Protein AF-A0A2Z6MJZ7-F1 (afdb_monomer)

Secondary structure (DSSP, 8-state):
--------SHHHHHHHHHHHHHHHHTTTS-----------STT-PSSPTTS-TT-------TTEEE--S---TTTSHHHHHHHHHHTT-TT-EEEEE-TT-SSSP-EEEEEP-

Solvent-accessible surface area (backbone atoms only — not comparable to full-atom values): 6742 Å² total; per-residue (Å²): 138,85,84,88,77,80,83,66,70,72,63,57,56,57,54,51,54,50,52,51,53,53,65,54,50,59,69,75,73,54,84,68,74,69,84,62,68,61,60,24,64,90,91,49,55,88,77,45,88,68,42,51,95,66,50,51,94,63,95,68,52,68,69,31,76,32,80,31,40,75,56,42,64,83,74,24,21,70,31,25,19,25,54,26,18,46,69,70,32,86,84,11,29,31,29,43,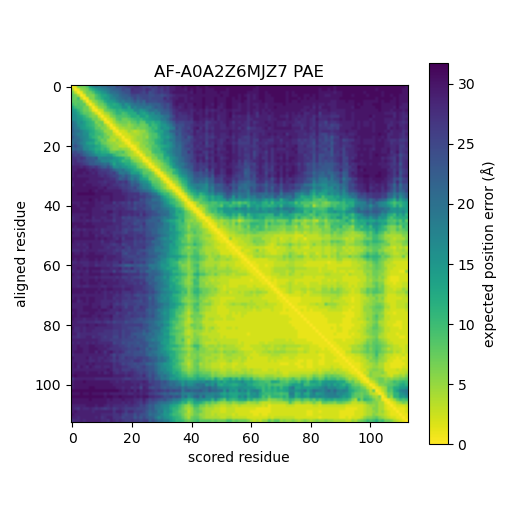78,41,92,85,49,81,71,81,74,38,27,21,32,31,18,51,120

Foldseek 3Di:
DDDDDDPPPVVVVVVVVVVCVVVVVVVVPDPPPPPPPLPQPPPADPQGPLDDPQFALDDDDAQDFAPGDDDDFPSCQSNQQSSLSSNVLPRGWTWDAQPPDPDDPRIGTHRYD

Mean predicted aligned error: 15.71 Å

Sequence (113 aa):
MARTIGLLPLFATTMAVMIILFLGLDKVVSEEVKPDVAQCPAVVSWPPSQCPPNTKYGKVYQCTDNFVGPCVPGEHDACCDCLCKHYGHEKGGFCKTLEFKQPAPHNFCHCYC

Structure (mmCIF, N/CA/C/O backbone):
data_AF-A0A2Z6MJZ7-F1
#
_entry.id   AF-A0A2Z6MJZ7-F1
#
loop_
_atom_site.group_PDB
_atom_site.id
_atom_site.type_symbol
_atom_site.label_atom_id
_atom_site.label_alt_id
_atom_site.label_comp_id
_atom_site.label_asym_id
_atom_site.label_entity_id
_atom_site.label_seq_id
_atom_site.pdbx_PDB_ins_code
_atom_site.Cartn_x
_atom_site.Cartn_y
_atom_site.Cartn_z
_atom_site.occupancy
_atom_site.B_iso_or_equiv
_atom_site.auth_seq_id
_atom_site.auth_comp_id
_atom_site.auth_asym_id
_atom_site.auth_atom_id
_atom_site.pdbx_PDB_model_num
ATOM 1 N N . MET A 1 1 ? 3.343 -2.127 82.649 1.00 39.91 1 MET A N 1
ATOM 2 C CA . MET A 1 1 ? 2.907 -2.805 81.408 1.00 39.91 1 MET A CA 1
ATOM 3 C C . MET A 1 1 ? 2.368 -1.741 80.454 1.00 39.91 1 MET A C 1
ATOM 5 O O . MET A 1 1 ? 1.231 -1.320 80.615 1.00 39.91 1 MET A O 1
ATOM 9 N N . ALA A 1 2 ? 3.201 -1.212 79.551 1.00 44.94 2 ALA A N 1
ATOM 10 C CA . ALA A 1 2 ? 2.786 -0.193 78.583 1.00 44.94 2 ALA A CA 1
ATOM 11 C C . ALA A 1 2 ? 2.259 -0.888 77.320 1.00 44.94 2 ALA A C 1
ATOM 13 O O . ALA A 1 2 ? 2.944 -1.724 76.736 1.00 44.94 2 ALA A O 1
ATOM 14 N N . ARG A 1 3 ? 1.006 -0.593 76.966 1.00 49.41 3 ARG A N 1
ATOM 15 C CA . ARG A 1 3 ? 0.287 -1.172 75.830 1.00 49.41 3 ARG A CA 1
ATOM 16 C C . ARG A 1 3 ? 0.827 -0.594 74.523 1.00 49.41 3 ARG A C 1
ATOM 18 O O . ARG A 1 3 ? 0.674 0.594 74.258 1.00 49.41 3 ARG A O 1
ATOM 25 N N . THR A 1 4 ? 1.411 -1.454 73.702 1.00 49.88 4 THR A N 1
ATOM 26 C CA . THR A 1 4 ? 1.737 -1.207 72.297 1.00 49.88 4 THR A CA 1
ATOM 27 C C . THR A 1 4 ? 0.426 -1.135 71.510 1.00 49.88 4 THR A C 1
ATOM 29 O O . THR A 1 4 ? -0.193 -2.162 71.244 1.00 49.88 4 THR A O 1
ATOM 32 N N . ILE A 1 5 ? -0.051 0.068 71.187 1.00 55.41 5 ILE A N 1
ATOM 33 C CA . ILE A 1 5 ? -1.269 0.259 70.388 1.00 55.41 5 ILE A CA 1
ATOM 34 C C . ILE A 1 5 ? -0.871 0.763 68.999 1.00 55.41 5 ILE A C 1
ATOM 36 O O . ILE A 1 5 ? -0.510 1.919 68.819 1.00 55.41 5 ILE A O 1
ATOM 40 N N . GLY A 1 6 ? -0.961 -0.147 68.027 1.00 52.81 6 GLY A N 1
ATOM 41 C CA . GLY A 1 6 ? -1.612 0.123 66.745 1.00 52.81 6 GLY A CA 1
ATOM 42 C C . GLY A 1 6 ? -0.957 1.119 65.787 1.00 52.81 6 GLY A C 1
ATOM 43 O O . GLY A 1 6 ? -1.603 2.079 65.390 1.00 52.81 6 GLY A O 1
ATOM 44 N N . LEU A 1 7 ? 0.254 0.833 65.302 1.00 50.38 7 LEU A N 1
ATOM 45 C CA . LEU A 1 7 ? 0.829 1.485 64.107 1.00 50.38 7 LEU A CA 1
ATOM 46 C C . LEU A 1 7 ? 0.476 0.766 62.784 1.00 50.38 7 LEU A C 1
ATOM 48 O O . LEU A 1 7 ? 1.128 0.962 61.765 1.00 50.38 7 LEU A O 1
ATOM 52 N N . LEU A 1 8 ? -0.560 -0.077 62.778 1.00 48.88 8 LEU A N 1
ATOM 53 C CA . LEU A 1 8 ? -0.957 -0.874 61.611 1.00 48.88 8 LEU A CA 1
ATOM 54 C C . LEU A 1 8 ? -1.865 -0.187 60.562 1.00 48.88 8 LEU A C 1
ATOM 56 O O . LEU A 1 8 ? -1.846 -0.662 59.428 1.00 48.88 8 LEU A O 1
ATOM 60 N N . PRO A 1 9 ? -2.630 0.901 60.817 1.00 51.97 9 PRO A N 1
ATOM 61 C CA . PRO A 1 9 ? -3.569 1.388 59.799 1.00 51.97 9 PRO A CA 1
ATOM 62 C C . PRO A 1 9 ? -2.921 2.306 58.748 1.00 51.97 9 PRO A C 1
ATOM 64 O O . PRO A 1 9 ? -3.475 2.475 57.666 1.00 51.97 9 PRO A O 1
ATOM 67 N N . LEU A 1 10 ? -1.745 2.880 59.030 1.00 50.66 10 LEU A N 1
ATOM 68 C CA . LEU A 1 10 ? -1.071 3.836 58.137 1.00 50.66 10 LEU A CA 1
ATOM 69 C C . LEU A 1 10 ? -0.393 3.182 56.922 1.00 50.66 10 LEU A C 1
ATOM 71 O O . LEU A 1 10 ? -0.195 3.846 55.910 1.00 50.66 10 LEU A O 1
ATOM 75 N N . PHE A 1 11 ? -0.068 1.888 56.992 1.00 51.84 11 PHE A N 1
ATOM 76 C CA . PHE A 1 11 ? 0.542 1.162 55.870 1.00 51.84 11 PHE A CA 1
ATOM 77 C C . PHE A 1 11 ? -0.484 0.635 54.856 1.00 51.84 11 PHE A C 1
ATOM 79 O O . PHE A 1 11 ? -0.148 0.421 53.695 1.00 51.84 11 PHE A O 1
ATOM 86 N N . ALA A 1 12 ? -1.743 0.444 55.262 1.00 53.12 12 ALA A N 1
ATOM 87 C CA . ALA A 1 12 ? -2.777 -0.075 54.367 1.00 53.12 12 ALA A CA 1
ATOM 88 C C . ALA A 1 12 ? -3.282 0.989 53.376 1.00 53.12 12 ALA A C 1
ATOM 90 O O . ALA A 1 12 ? -3.595 0.679 52.226 1.00 53.12 12 ALA A O 1
ATOM 91 N N . THR A 1 13 ? -3.335 2.257 53.794 1.00 53.78 13 THR A N 1
ATOM 92 C CA . THR A 1 13 ? -3.850 3.351 52.956 1.00 53.78 13 THR A CA 1
ATOM 93 C C . THR A 1 13 ? -2.869 3.761 51.860 1.00 53.78 13 THR A C 1
ATOM 95 O O . THR A 1 13 ? -3.293 4.048 50.742 1.00 53.78 13 THR A O 1
ATOM 98 N N . THR A 1 14 ? -1.562 3.726 52.127 1.00 55.59 14 THR A N 1
ATOM 99 C CA . THR A 1 14 ? -0.529 4.051 51.130 1.00 55.59 14 THR A CA 1
ATOM 100 C C . THR A 1 14 ? -0.459 3.015 50.010 1.00 55.59 14 THR A C 1
ATOM 102 O O . THR A 1 14 ? -0.330 3.392 48.845 1.00 55.59 14 THR A O 1
ATOM 105 N N . MET A 1 15 ? -0.630 1.725 50.322 1.00 54.09 15 MET A N 1
ATOM 106 C CA . MET A 1 15 ? -0.708 0.680 49.295 1.00 54.09 15 MET A CA 1
ATOM 107 C C . MET A 1 15 ? -1.959 0.822 48.420 1.00 54.09 15 MET A C 1
ATOM 109 O O . MET A 1 15 ? -1.858 0.700 47.202 1.00 54.09 15 MET A O 1
ATOM 113 N N . ALA A 1 16 ? -3.118 1.144 49.002 1.00 57.78 16 ALA A N 1
ATOM 114 C CA . ALA A 1 16 ? -4.357 1.312 48.239 1.00 57.78 16 ALA A CA 1
ATOM 115 C C . ALA A 1 16 ? -4.292 2.490 47.249 1.00 57.78 16 ALA A C 1
ATOM 117 O O . ALA A 1 16 ? -4.724 2.355 46.106 1.00 57.78 16 ALA A O 1
ATOM 118 N N . VAL A 1 17 ? -3.706 3.624 47.649 1.00 59.06 17 VAL A N 1
ATOM 119 C CA . VAL A 1 17 ? -3.553 4.796 46.767 1.00 59.06 17 VAL A CA 1
ATOM 120 C C . VAL A 1 17 ? -2.587 4.506 45.616 1.00 59.06 17 VAL A C 1
ATOM 122 O O . VAL A 1 17 ? -2.874 4.879 44.480 1.00 59.06 17 VAL A O 1
ATOM 125 N N . MET A 1 18 ? -1.492 3.782 45.873 1.00 57.84 18 MET A N 1
ATOM 126 C CA . MET A 1 18 ? -0.576 3.347 44.813 1.00 57.84 18 MET A CA 1
ATOM 127 C C . MET A 1 18 ? -1.275 2.395 43.833 1.00 57.84 18 MET A C 1
ATOM 129 O O . MET A 1 18 ? -1.181 2.604 42.630 1.00 57.84 18 MET A O 1
ATOM 133 N N . ILE A 1 19 ? -2.046 1.412 44.316 1.00 58.50 19 ILE A N 1
ATOM 134 C CA . ILE A 1 19 ? -2.798 0.477 43.457 1.00 58.50 19 ILE A CA 1
ATOM 135 C C . ILE A 1 19 ? -3.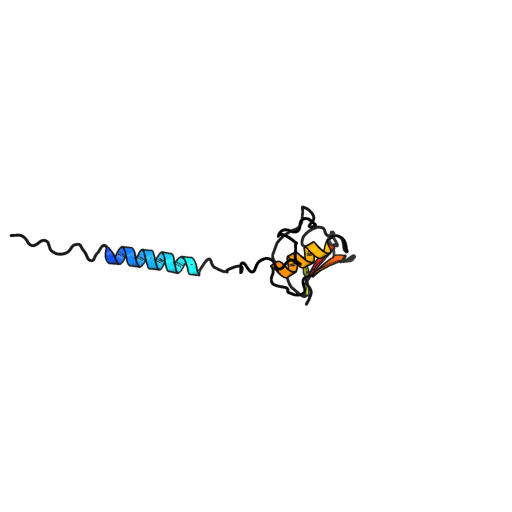821 1.216 42.576 1.00 58.50 19 ILE A C 1
ATOM 137 O O . ILE A 1 19 ? -3.938 0.903 41.394 1.00 58.50 19 ILE A O 1
ATOM 141 N N . ILE A 1 20 ? -4.528 2.220 43.107 1.00 57.34 20 ILE A N 1
ATOM 142 C CA . ILE A 1 20 ? -5.488 3.023 42.327 1.00 57.34 20 ILE A CA 1
ATOM 143 C C . ILE A 1 20 ? -4.766 3.912 41.300 1.00 57.34 20 ILE A C 1
ATOM 145 O O . ILE A 1 20 ? -5.265 4.078 40.189 1.00 57.34 20 ILE A O 1
ATOM 149 N N . LEU A 1 21 ? -3.585 4.445 41.631 1.00 54.62 21 LEU A N 1
ATOM 150 C CA . LEU A 1 21 ? -2.751 5.195 40.683 1.00 54.62 21 LEU A CA 1
ATOM 151 C C . LEU A 1 21 ? -2.217 4.305 39.551 1.00 54.62 21 LEU A C 1
ATOM 153 O O . LEU A 1 21 ? -2.220 4.749 38.407 1.00 54.62 21 LEU A O 1
ATOM 157 N N . PHE A 1 22 ? -1.831 3.056 39.834 1.00 54.22 22 PHE A N 1
ATOM 158 C CA . PHE A 1 22 ? -1.435 2.092 38.800 1.00 54.22 22 PHE A CA 1
ATOM 159 C C . PHE A 1 22 ? -2.629 1.680 37.921 1.00 54.22 22 PHE A C 1
ATOM 161 O O . PHE A 1 22 ? -2.570 1.843 36.707 1.00 54.22 22 PHE A O 1
ATOM 168 N N . LEU A 1 23 ? -3.760 1.278 38.517 1.00 54.66 23 LEU A N 1
ATOM 169 C CA . LEU A 1 23 ? -4.971 0.894 37.770 1.00 54.66 23 LEU A CA 1
ATOM 170 C C . LEU A 1 23 ? -5.594 2.055 36.970 1.00 54.66 23 LEU A C 1
ATOM 172 O O . LEU A 1 23 ? -6.292 1.825 35.981 1.00 54.66 23 LEU A O 1
ATOM 176 N N . GLY A 1 24 ? -5.386 3.299 37.408 1.00 49.16 24 GLY A N 1
ATOM 177 C CA . GLY A 1 24 ? -5.847 4.501 36.715 1.00 49.16 24 GLY A CA 1
ATOM 178 C C . GLY A 1 24 ? -4.948 4.926 35.550 1.00 49.16 24 GLY A C 1
ATOM 179 O O . GLY A 1 24 ? -5.460 5.485 34.581 1.00 49.16 24 GLY A O 1
ATOM 180 N N . LEU A 1 25 ? -3.639 4.643 35.608 1.00 48.50 25 LEU A N 1
ATOM 181 C CA . LEU A 1 25 ? -2.704 4.954 34.520 1.00 48.50 25 LEU A CA 1
ATOM 182 C C . LEU A 1 25 ? -2.861 3.999 33.328 1.00 48.50 25 LEU A C 1
ATOM 184 O O . LEU A 1 25 ? -2.799 4.451 32.184 1.00 48.50 25 LEU A O 1
ATOM 188 N N . ASP A 1 26 ? -3.146 2.718 33.583 1.00 42.72 26 ASP A N 1
ATOM 189 C CA . ASP A 1 26 ? -3.408 1.723 32.530 1.00 42.72 26 ASP A CA 1
ATOM 190 C C . ASP A 1 26 ? -4.638 2.070 31.669 1.00 42.72 26 ASP A C 1
ATOM 192 O O . ASP A 1 26 ? -4.751 1.629 30.528 1.00 42.72 26 ASP A O 1
ATOM 196 N N . LYS A 1 27 ? -5.555 2.914 32.166 1.00 42.62 27 LYS A N 1
ATOM 197 C CA . LYS A 1 27 ? -6.740 3.339 31.402 1.00 42.62 27 LYS A CA 1
ATOM 198 C C . LYS A 1 27 ? -6.529 4.527 30.465 1.00 42.62 27 LYS A C 1
ATOM 200 O O . LYS A 1 27 ? -7.414 4.789 29.656 1.00 42.62 27 LYS A O 1
ATOM 205 N N . VAL A 1 28 ? -5.410 5.250 30.552 1.00 43.78 28 VAL A N 1
ATOM 206 C CA . VAL A 1 28 ? -5.154 6.426 29.688 1.00 43.78 28 VAL A CA 1
ATOM 207 C C . VAL A 1 28 ? -4.182 6.097 28.549 1.00 43.78 28 VAL A C 1
ATOM 209 O O . VAL A 1 28 ? -4.162 6.791 27.537 1.00 43.78 28 VAL A O 1
ATOM 212 N N . VAL A 1 29 ? -3.436 4.994 28.654 1.00 44.06 29 VAL A N 1
ATOM 213 C CA . VAL A 1 29 ? -2.563 4.478 27.588 1.00 44.06 29 VAL A CA 1
ATOM 214 C C . VAL A 1 29 ? -3.081 3.118 27.136 1.00 44.06 29 VAL A C 1
ATOM 216 O O . VAL A 1 29 ? -2.453 2.081 27.305 1.00 44.06 29 VAL A O 1
ATOM 219 N N . SER A 1 30 ? -4.293 3.119 26.600 1.00 41.81 30 SER A N 1
ATOM 220 C CA . SER A 1 30 ? -4.835 1.997 25.838 1.00 41.81 30 SER A CA 1
ATOM 221 C C . SER A 1 30 ? -5.942 2.514 24.925 1.00 41.81 30 SER A C 1
ATOM 223 O O . SER A 1 30 ? -7.096 2.105 24.990 1.00 41.81 30 SER A O 1
ATOM 225 N N . GLU A 1 31 ? -5.568 3.393 23.991 1.00 39.75 31 GLU A N 1
ATOM 226 C CA . GLU A 1 31 ? -5.982 3.113 22.616 1.00 39.75 31 GLU A CA 1
ATOM 227 C C . GLU A 1 31 ? -5.272 1.803 22.256 1.00 39.75 31 GLU A C 1
ATOM 229 O O . GLU A 1 31 ? -4.152 1.796 21.744 1.00 39.75 31 GLU A O 1
ATOM 234 N N . GLU A 1 32 ? -5.877 0.679 22.654 1.00 42.97 32 GLU A N 1
ATOM 235 C CA . GLU A 1 32 ? -5.529 -0.632 22.138 1.00 42.97 32 GLU A CA 1
ATOM 236 C C . GLU A 1 32 ? -5.706 -0.535 20.624 1.00 42.97 32 GLU A C 1
ATOM 238 O O . GLU A 1 32 ? -6.801 -0.683 20.076 1.00 42.97 32 GLU A O 1
ATOM 243 N N . VAL A 1 33 ? -4.603 -0.254 19.929 1.00 46.00 33 VAL A N 1
ATOM 244 C CA . VAL A 1 33 ? -4.375 -0.782 18.593 1.00 46.00 33 VAL A CA 1
ATOM 245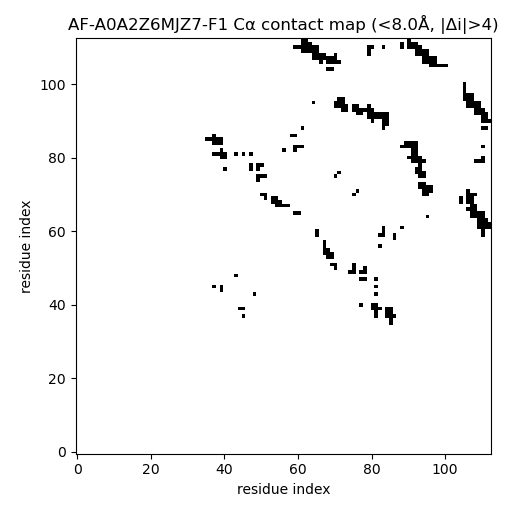 C C . VAL A 1 33 ? -4.608 -2.271 18.757 1.00 46.00 33 VAL A C 1
ATOM 247 O O . VAL A 1 33 ? -3.744 -2.975 19.279 1.00 46.00 33 VAL A O 1
ATOM 250 N N . LYS A 1 34 ? -5.827 -2.719 18.434 1.00 39.50 34 LYS A N 1
ATOM 251 C CA . LYS A 1 34 ? -6.184 -4.130 18.432 1.00 39.50 34 LYS A CA 1
ATOM 252 C C . LYS A 1 34 ? -5.014 -4.874 17.792 1.00 39.50 34 LYS A C 1
ATOM 254 O O . LYS A 1 34 ? -4.713 -4.598 16.629 1.00 39.50 34 LYS A O 1
ATOM 259 N N . PRO A 1 35 ? -4.374 -5.822 18.489 1.00 42.41 35 PRO A N 1
ATOM 260 C CA . PRO A 1 35 ? -3.491 -6.775 17.852 1.00 42.41 35 PRO A CA 1
ATOM 261 C C . PRO A 1 35 ? -4.376 -7.795 17.121 1.00 42.41 35 PRO A C 1
ATOM 263 O O . PRO A 1 35 ? -4.263 -8.998 17.336 1.00 42.41 35 PRO A O 1
ATOM 266 N N . ASP A 1 36 ? -5.317 -7.325 16.296 1.00 43.81 36 ASP A N 1
ATOM 267 C CA . ASP A 1 36 ? -5.930 -8.169 15.287 1.00 43.81 36 ASP A CA 1
ATOM 268 C C . ASP A 1 36 ? -4.801 -8.400 14.291 1.00 43.81 36 ASP A C 1
ATOM 270 O O . ASP A 1 36 ? -4.418 -7.511 13.528 1.00 43.81 36 ASP A O 1
ATOM 274 N N . VAL A 1 37 ? -4.160 -9.561 14.460 1.00 48.47 37 VAL A N 1
ATOM 275 C CA . VAL A 1 37 ? -3.193 -10.192 13.564 1.00 48.47 37 VAL A CA 1
ATOM 276 C C . VAL A 1 37 ? -3.392 -9.619 12.176 1.00 48.47 37 VAL A C 1
ATOM 278 O O . VAL A 1 37 ? -4.475 -9.796 11.629 1.00 48.47 37 VAL A O 1
ATOM 281 N N . ALA A 1 38 ? -2.395 -8.903 11.644 1.00 50.22 38 ALA A N 1
ATOM 282 C CA . ALA A 1 38 ? -2.458 -8.345 10.301 1.00 50.22 38 ALA A CA 1
ATOM 283 C C . ALA A 1 38 ? -3.051 -9.415 9.375 1.00 50.22 38 ALA A C 1
ATOM 285 O O . ALA A 1 38 ? -2.391 -10.419 9.105 1.00 50.22 38 ALA A O 1
ATOM 286 N N . GLN A 1 39 ? -4.316 -9.258 8.964 1.00 57.84 39 GLN A N 1
ATOM 287 C CA . GLN A 1 39 ? -5.004 -10.213 8.095 1.00 57.84 39 GLN A CA 1
ATOM 288 C C . GLN A 1 39 ? -4.514 -9.978 6.675 1.00 57.84 39 GLN A C 1
ATOM 290 O O . GLN A 1 39 ? -5.266 -9.712 5.746 1.00 57.84 39 GLN A O 1
ATOM 295 N N . CYS A 1 40 ? -3.204 -10.015 6.508 1.00 63.94 40 CYS A N 1
ATOM 296 C CA . CYS A 1 40 ? -2.599 -10.079 5.210 1.00 63.94 40 CYS A CA 1
ATOM 297 C C . CYS A 1 40 ? -3.048 -11.397 4.573 1.00 63.94 40 CYS A C 1
ATOM 299 O O . CYS A 1 40 ? -3.298 -12.374 5.292 1.00 63.94 40 CYS A O 1
ATOM 301 N N . PRO A 1 41 ? -3.229 -11.432 3.243 1.00 60.06 41 PRO A N 1
ATOM 302 C CA . PRO A 1 41 ? -3.600 -12.655 2.550 1.00 60.06 41 PRO A CA 1
ATOM 303 C C . PRO A 1 41 ? -2.679 -13.789 3.008 1.00 60.06 41 PRO A C 1
ATOM 305 O O . PRO A 1 41 ? -1.497 -13.561 3.286 1.00 60.06 41 PRO A O 1
ATOM 308 N N . ALA A 1 42 ? -3.256 -14.984 3.173 1.00 50.78 42 ALA A N 1
ATOM 309 C CA . ALA A 1 42 ? -2.587 -16.114 3.806 1.00 50.78 42 ALA A CA 1
ATOM 310 C C . ALA A 1 42 ? -1.147 -16.257 3.283 1.00 50.78 42 ALA A C 1
ATOM 312 O O . ALA A 1 42 ? -0.928 -16.193 2.075 1.00 50.78 42 ALA A O 1
ATOM 313 N N . VAL A 1 43 ? -0.188 -16.470 4.195 1.00 52.22 43 VAL A N 1
ATOM 314 C CA . VAL A 1 43 ? 1.265 -16.609 3.937 1.00 52.22 43 VAL A CA 1
ATOM 315 C C . VAL A 1 43 ? 2.067 -15.292 3.90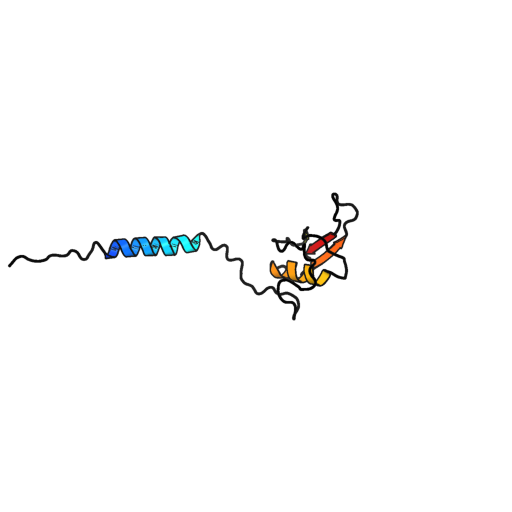2 1.00 52.22 43 VAL A C 1
ATOM 317 O O . VAL A 1 43 ? 3.295 -15.335 3.958 1.00 52.22 43 VAL A O 1
ATOM 320 N N . VAL A 1 44 ? 1.439 -14.112 3.916 1.00 60.50 44 VAL A N 1
ATOM 321 C CA . VAL A 1 44 ? 2.186 -12.840 3.971 1.00 60.50 44 VAL A CA 1
ATOM 322 C C . VAL A 1 44 ? 2.456 -12.429 5.423 1.00 60.50 44 VAL A C 1
ATOM 324 O O . VAL A 1 44 ? 1.544 -12.049 6.155 1.00 60.50 44 VAL A O 1
ATOM 327 N N . SER A 1 45 ? 3.722 -12.494 5.849 1.00 66.69 45 SER A N 1
ATOM 328 C CA . SER A 1 45 ? 4.167 -11.913 7.120 1.00 66.69 45 SER A CA 1
ATOM 329 C C . SER A 1 45 ? 4.064 -10.391 7.076 1.00 66.69 45 SER A C 1
ATOM 331 O O . SER A 1 45 ? 4.336 -9.786 6.042 1.00 66.69 45 SER A O 1
ATOM 333 N N . TRP A 1 46 ? 3.735 -9.768 8.204 1.00 66.50 46 TRP A N 1
ATOM 334 C CA . TRP A 1 46 ? 3.882 -8.325 8.364 1.00 66.50 46 TRP A CA 1
ATOM 335 C C . TRP A 1 46 ? 5.315 -7.974 8.799 1.00 66.50 46 TRP A C 1
ATOM 337 O O . TRP A 1 46 ? 5.793 -8.567 9.769 1.00 66.50 46 TRP A O 1
ATOM 347 N N . PRO A 1 47 ? 5.987 -6.996 8.167 1.00 68.69 47 PRO A N 1
ATOM 348 C CA . PRO A 1 47 ? 5.618 -6.326 6.917 1.00 68.69 47 PRO A CA 1
ATOM 349 C C . PRO A 1 47 ? 5.805 -7.239 5.683 1.00 68.69 47 PRO A C 1
ATOM 351 O O . PRO A 1 47 ? 6.683 -8.108 5.702 1.00 68.69 47 PRO A O 1
ATOM 354 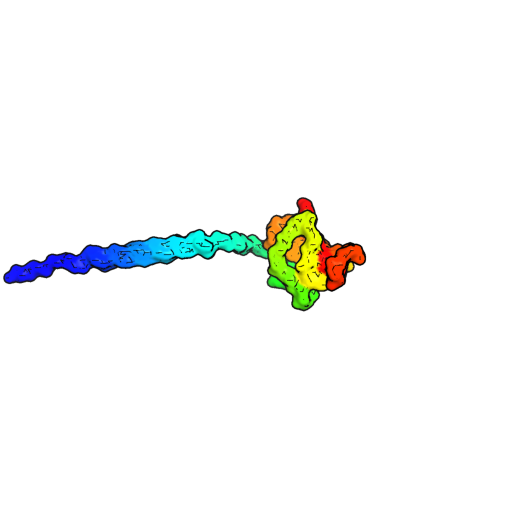N N . PRO A 1 48 ? 5.033 -7.043 4.594 1.00 74.69 48 PRO A N 1
ATOM 355 C CA . PRO A 1 48 ? 5.196 -7.811 3.360 1.00 74.69 48 PRO A CA 1
ATOM 356 C C . PRO A 1 48 ? 6.599 -7.656 2.783 1.00 74.69 48 PRO A C 1
ATOM 358 O O . PRO A 1 48 ? 7.071 -6.541 2.577 1.00 74.69 48 PRO A O 1
ATOM 361 N N . SER A 1 49 ? 7.234 -8.770 2.420 1.00 78.50 49 SER A N 1
ATOM 362 C CA . SER A 1 49 ? 8.554 -8.768 1.769 1.00 78.50 49 SER A CA 1
ATOM 363 C C . SER A 1 49 ? 8.563 -8.070 0.407 1.00 78.50 49 SER A C 1
ATOM 365 O O . SER A 1 49 ? 9.608 -7.624 -0.053 1.00 78.50 49 SER A O 1
ATOM 367 N N . GLN A 1 50 ? 7.396 -7.973 -0.231 1.00 79.44 50 GLN A N 1
ATOM 368 C CA . GLN A 1 50 ? 7.203 -7.304 -1.514 1.00 79.44 50 GLN A CA 1
ATOM 369 C C . GLN A 1 50 ? 7.092 -5.786 -1.361 1.00 79.44 50 GLN A C 1
ATOM 371 O O . GLN A 1 50 ? 7.142 -5.083 -2.357 1.00 79.44 50 GLN A O 1
ATOM 376 N N . CYS A 1 51 ? 6.931 -5.248 -0.150 1.00 83.69 51 CYS A N 1
ATOM 377 C CA . CYS A 1 51 ? 6.860 -3.804 0.014 1.00 83.69 51 CYS A CA 1
ATOM 378 C C . CYS A 1 51 ? 8.226 -3.156 -0.281 1.00 83.69 51 CYS A C 1
ATOM 380 O O . CYS A 1 51 ? 9.249 -3.603 0.244 1.00 83.69 51 CYS A O 1
ATOM 382 N N . PRO A 1 52 ? 8.269 -2.058 -1.054 1.00 84.50 52 PRO A N 1
ATOM 383 C CA . PRO A 1 52 ? 9.506 -1.326 -1.277 1.00 84.50 52 PRO A CA 1
ATOM 384 C C . PRO A 1 52 ? 10.066 -0.771 0.043 1.00 84.50 52 PRO A C 1
ATOM 386 O O . PRO A 1 52 ? 9.307 -0.452 0.964 1.00 84.50 52 PRO A O 1
ATOM 389 N N . PRO A 1 53 ? 11.393 -0.588 0.150 1.00 81.62 53 PRO A N 1
ATOM 390 C CA . PRO A 1 53 ? 12.062 -0.258 1.414 1.00 81.62 53 PRO A CA 1
ATOM 391 C C . PRO A 1 53 ? 11.619 1.080 2.024 1.00 81.62 53 PRO A C 1
ATOM 393 O O . PRO A 1 53 ? 11.725 1.278 3.228 1.00 81.62 53 PRO A O 1
ATOM 396 N N . ASN A 1 54 ? 11.080 1.987 1.206 1.00 83.06 54 ASN A N 1
ATOM 397 C CA . ASN A 1 54 ? 10.591 3.299 1.635 1.00 83.06 54 ASN A CA 1
ATOM 398 C C . ASN A 1 54 ? 9.078 3.313 1.924 1.00 83.06 54 ASN A C 1
ATOM 400 O O . ASN A 1 54 ? 8.469 4.387 1.943 1.00 83.06 54 ASN A O 1
ATOM 404 N N . THR A 1 55 ? 8.464 2.138 2.106 1.00 83.19 55 THR A N 1
ATOM 405 C CA . THR A 1 55 ? 7.042 2.021 2.443 1.00 83.19 55 THR A CA 1
ATOM 406 C C . THR A 1 55 ? 6.784 2.536 3.858 1.00 83.19 55 THR A C 1
ATOM 408 O O . THR A 1 55 ? 7.444 2.143 4.818 1.00 83.19 55 THR A O 1
ATOM 411 N N . LYS A 1 56 ? 5.799 3.419 3.998 1.00 83.19 56 LYS A N 1
ATOM 412 C CA . LYS A 1 56 ? 5.315 3.959 5.265 1.00 83.19 56 LYS A CA 1
ATOM 413 C C . LYS A 1 56 ? 4.164 3.096 5.765 1.00 83.19 56 LYS A C 1
ATOM 415 O O . LYS A 1 56 ? 3.049 3.187 5.261 1.00 83.19 56 LYS A O 1
ATOM 420 N N . TYR A 1 57 ? 4.424 2.331 6.815 1.00 82.25 57 TYR A N 1
ATOM 421 C CA . TYR A 1 57 ? 3.431 1.516 7.519 1.00 82.25 57 TYR A CA 1
ATOM 422 C C . TYR A 1 57 ? 2.632 2.348 8.534 1.00 82.25 57 TYR A C 1
ATOM 424 O O . TYR A 1 57 ? 2.557 2.002 9.707 1.00 82.25 57 TYR A O 1
ATOM 432 N N . GLY A 1 58 ? 2.136 3.513 8.109 1.00 81.81 58 GLY A N 1
ATOM 433 C CA . GLY A 1 58 ? 1.284 4.382 8.923 1.00 81.81 58 GLY A CA 1
ATOM 434 C C . GLY A 1 58 ? -0.199 4.086 8.702 1.00 81.81 58 GLY A C 1
ATOM 435 O O . GLY A 1 58 ? -0.559 3.410 7.740 1.00 81.81 58 GLY A O 1
ATOM 436 N N . LYS A 1 59 ? -1.061 4.636 9.569 1.00 84.56 59 LYS A N 1
ATOM 437 C CA . LYS A 1 59 ? -2.520 4.493 9.455 1.00 84.56 59 LYS A CA 1
ATOM 438 C C . LYS A 1 59 ? -2.995 4.918 8.066 1.00 84.56 59 LYS A C 1
ATOM 440 O O . LYS A 1 59 ? -2.742 6.047 7.643 1.00 84.56 59 LYS A O 1
ATOM 445 N N . VAL A 1 60 ? -3.703 4.015 7.398 1.00 87.50 60 VAL A N 1
ATOM 446 C CA . VAL A 1 60 ? -4.385 4.275 6.129 1.00 87.50 60 VAL A CA 1
ATOM 447 C C . VAL A 1 60 ? -5.886 4.419 6.348 1.00 87.50 60 VAL A C 1
ATOM 449 O O . VAL A 1 60 ? -6.417 4.039 7.392 1.00 87.50 60 VAL A O 1
ATOM 452 N N . TYR A 1 61 ? -6.552 5.026 5.372 1.00 88.88 61 TYR A N 1
ATOM 453 C CA . TYR A 1 61 ? -7.986 5.279 5.388 1.00 88.88 61 TYR A CA 1
ATOM 454 C C . TYR A 1 61 ? -8.670 4.531 4.240 1.00 88.88 61 TYR A C 1
ATOM 456 O O . TYR A 1 61 ? -8.142 4.478 3.124 1.00 88.88 61 TYR A O 1
ATOM 464 N N . GLN A 1 62 ? -9.861 3.989 4.505 1.00 91.06 62 GLN A N 1
ATOM 465 C CA . GLN A 1 62 ? -10.734 3.406 3.480 1.00 91.06 62 GLN A CA 1
ATOM 466 C C . GLN A 1 62 ? -11.144 4.454 2.452 1.00 91.06 62 GLN A C 1
ATOM 468 O O . GLN A 1 62 ? -11.150 5.656 2.737 1.00 91.06 62 GLN A O 1
ATOM 473 N N . CYS A 1 63 ? -11.511 3.992 1.257 1.00 89.31 63 CYS A N 1
ATOM 474 C CA . CYS A 1 63 ? -12.009 4.841 0.176 1.00 89.31 63 CYS A CA 1
ATOM 475 C C . CYS A 1 63 ? -11.054 5.982 -0.209 1.00 89.31 63 CYS A C 1
ATOM 477 O O . CYS A 1 63 ? -11.490 7.012 -0.722 1.00 89.31 63 CYS A O 1
ATOM 479 N N . THR A 1 64 ? -9.759 5.834 0.080 1.00 88.25 64 THR A N 1
ATOM 480 C CA . THR A 1 64 ? -8.780 6.919 -0.012 1.00 88.25 64 THR A CA 1
ATOM 481 C C . THR A 1 64 ? -7.508 6.438 -0.698 1.00 88.25 64 THR A C 1
ATOM 483 O O . THR A 1 64 ? -7.060 5.309 -0.503 1.00 88.25 64 THR A O 1
ATOM 486 N N . ASP A 1 65 ? -6.908 7.324 -1.494 1.00 90.25 65 ASP A N 1
ATOM 487 C CA . ASP A 1 65 ? -5.582 7.140 -2.082 1.00 90.25 65 ASP A CA 1
ATOM 488 C C . ASP A 1 65 ? -4.510 7.555 -1.056 1.00 90.25 65 ASP A C 1
ATOM 490 O O . A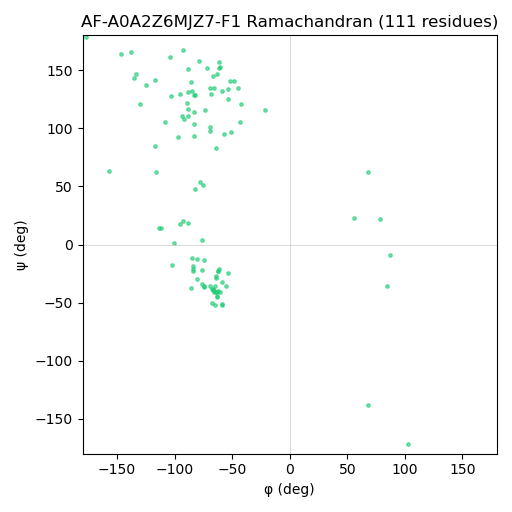SP A 1 65 ? -4.159 8.736 -0.930 1.00 90.25 65 ASP A O 1
ATOM 494 N N . ASN A 1 66 ? -4.009 6.583 -0.292 1.00 88.88 66 ASN A N 1
ATOM 495 C CA . ASN A 1 66 ? -3.051 6.788 0.790 1.00 88.88 66 ASN A CA 1
ATOM 496 C C . ASN A 1 66 ? -1.623 6.879 0.243 1.00 88.88 66 ASN A C 1
ATOM 498 O O . ASN A 1 66 ? -1.159 6.001 -0.487 1.00 88.88 66 ASN A O 1
ATOM 502 N N . PHE A 1 67 ? -0.893 7.931 0.618 1.00 88.06 67 PHE A N 1
ATOM 503 C CA . PHE A 1 67 ? 0.518 8.041 0.261 1.00 88.06 67 PHE A CA 1
ATOM 504 C C . PHE A 1 67 ? 1.376 7.253 1.245 1.00 88.06 67 PHE A C 1
ATOM 506 O O . PHE A 1 67 ? 1.635 7.707 2.361 1.00 88.06 67 PHE A O 1
ATOM 513 N N . VAL A 1 68 ? 1.848 6.091 0.809 1.00 85.44 68 VAL A N 1
ATOM 514 C CA . VAL A 1 68 ? 2.635 5.182 1.648 1.00 85.44 68 VAL A CA 1
ATOM 515 C C . VAL A 1 68 ? 4.071 5.044 1.153 1.00 85.44 68 VAL A C 1
ATOM 517 O O . VAL A 1 68 ? 4.778 4.158 1.592 1.00 85.44 68 VAL A O 1
ATOM 520 N N . GLY A 1 69 ? 4.531 5.921 0.259 1.00 84.19 69 GLY A N 1
ATOM 521 C CA . GLY A 1 69 ? 5.820 5.780 -0.419 1.00 84.19 69 GLY A CA 1
ATOM 522 C C . GLY A 1 69 ? 5.658 5.285 -1.859 1.00 84.19 69 GLY A C 1
ATOM 523 O O . GLY A 1 69 ? 4.542 5.270 -2.380 1.00 84.19 69 GLY A O 1
ATOM 524 N N . PRO A 1 70 ? 6.764 4.943 -2.542 1.00 83.38 70 PRO A N 1
ATOM 525 C CA . PRO A 1 70 ? 6.689 4.449 -3.910 1.00 83.38 70 PRO A CA 1
ATOM 526 C C . PRO A 1 70 ? 5.973 3.099 -3.920 1.00 83.38 70 PRO A C 1
ATOM 528 O O . PRO A 1 70 ? 6.277 2.241 -3.108 1.00 83.38 70 PRO A O 1
ATOM 531 N N . CYS A 1 71 ? 5.048 2.896 -4.846 1.00 86.94 71 CYS A N 1
ATOM 532 C CA . CY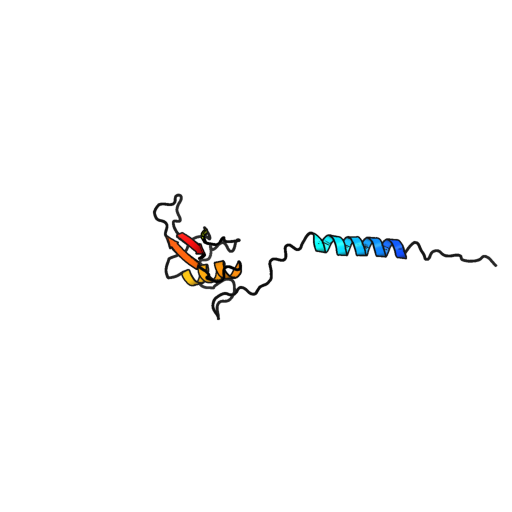S A 1 71 ? 4.520 1.580 -5.187 1.00 86.94 71 CYS A CA 1
ATOM 533 C C . CYS A 1 71 ? 4.404 1.490 -6.716 1.00 86.94 71 CYS A C 1
ATOM 535 O O . CYS A 1 71 ? 4.519 2.505 -7.403 1.00 86.94 71 CYS A O 1
ATOM 537 N N . VAL A 1 72 ? 4.218 0.288 -7.253 1.00 88.88 72 VAL A N 1
ATOM 538 C CA . VAL A 1 72 ? 4.081 0.016 -8.692 1.00 88.88 72 VAL A CA 1
ATOM 539 C C . VAL A 1 72 ? 2.826 -0.841 -8.850 1.00 88.88 72 VAL A C 1
ATOM 541 O O . VAL A 1 72 ? 2.769 -1.895 -8.208 1.00 88.88 72 VAL A O 1
ATOM 544 N N . PRO A 1 73 ? 1.817 -0.396 -9.624 1.00 89.19 73 PRO A N 1
ATOM 545 C CA . PRO A 1 73 ? 0.606 -1.179 -9.863 1.00 89.19 73 PRO A CA 1
ATOM 546 C C . PRO A 1 73 ? 0.939 -2.581 -10.386 1.00 89.19 73 PRO A C 1
ATOM 548 O O . PRO A 1 73 ? 1.787 -2.723 -11.267 1.00 89.19 73 PRO A O 1
ATOM 551 N N . GLY A 1 74 ? 0.303 -3.615 -9.835 1.00 86.44 74 GLY A N 1
ATOM 552 C CA . GLY A 1 74 ? 0.537 -5.018 -10.199 1.00 86.44 74 GLY A CA 1
ATOM 553 C C . GLY A 1 74 ? 1.712 -5.696 -9.482 1.00 86.44 74 GLY A C 1
ATOM 554 O O . GLY A 1 74 ? 1.605 -6.867 -9.132 1.00 86.44 74 GLY A O 1
ATOM 555 N N . GLU A 1 75 ? 2.808 -4.985 -9.200 1.00 89.31 75 GLU A N 1
ATOM 556 C CA . GLU A 1 75 ? 3.945 -5.548 -8.443 1.00 89.31 75 GLU A CA 1
ATOM 557 C C . GLU A 1 75 ? 3.747 -5.433 -6.928 1.00 89.31 75 GLU A C 1
ATOM 559 O O . GLU A 1 75 ? 4.117 -6.325 -6.168 1.00 89.31 75 GLU A O 1
ATOM 564 N N . HIS A 1 76 ? 3.152 -4.324 -6.484 1.00 90.25 76 HIS A N 1
ATOM 565 C CA . HIS A 1 76 ? 3.058 -3.960 -5.071 1.00 90.25 76 HIS A CA 1
ATOM 566 C C . HIS A 1 76 ? 1.623 -4.012 -4.525 1.00 90.25 76 HIS A C 1
ATOM 568 O O . HIS A 1 76 ? 1.355 -3.514 -3.430 1.00 90.25 76 HIS A O 1
ATOM 574 N N . ASP A 1 77 ? 0.689 -4.628 -5.249 1.00 89.88 77 ASP A N 1
ATOM 575 C CA . ASP A 1 77 ? -0.719 -4.686 -4.838 1.00 89.88 77 ASP A CA 1
ATOM 576 C C . ASP A 1 77 ? -0.905 -5.498 -3.555 1.00 89.88 77 ASP A C 1
ATOM 578 O O . ASP A 1 77 ? -1.605 -5.051 -2.654 1.00 89.88 77 ASP A O 1
ATOM 582 N N . ALA A 1 78 ? -0.195 -6.621 -3.401 1.00 88.44 78 ALA A N 1
ATOM 583 C CA . ALA A 1 78 ? -0.232 -7.415 -2.171 1.00 88.44 78 ALA A CA 1
ATOM 584 C C . ALA A 1 78 ? 0.319 -6.652 -0.950 1.00 88.44 78 ALA A C 1
ATOM 586 O O . ALA A 1 78 ? -0.124 -6.881 0.177 1.00 88.44 78 ALA A O 1
ATOM 587 N N . CYS A 1 79 ? 1.256 -5.719 -1.170 1.00 88.44 79 CYS A N 1
ATOM 588 C CA . CYS A 1 79 ? 1.732 -4.817 -0.123 1.00 88.44 79 CYS A CA 1
ATOM 589 C C . CYS A 1 79 ? 0.601 -3.885 0.339 1.00 88.44 79 CYS A C 1
ATOM 591 O O . CYS A 1 79 ? 0.302 -3.837 1.532 1.00 88.44 79 CYS A O 1
ATOM 593 N N . CYS A 1 80 ? -0.071 -3.201 -0.595 1.00 90.12 80 CYS A N 1
ATOM 594 C CA . CYS A 1 80 ? -1.209 -2.331 -0.281 1.00 90.12 80 CYS A CA 1
ATOM 595 C C . CYS A 1 80 ? -2.387 -3.106 0.329 1.00 90.12 80 CYS A C 1
ATOM 597 O O . CYS A 1 80 ? -3.004 -2.626 1.276 1.00 90.12 80 CYS A O 1
ATOM 599 N N . ASP A 1 81 ? -2.678 -4.306 -0.174 1.00 90.62 81 ASP A N 1
ATOM 600 C CA . ASP A 1 81 ? -3.742 -5.178 0.324 1.00 90.62 81 ASP A CA 1
ATOM 601 C C . ASP A 1 81 ? -3.536 -5.523 1.799 1.00 90.62 81 ASP A C 1
ATOM 603 O O . ASP A 1 81 ? -4.408 -5.280 2.636 1.00 90.62 81 ASP A O 1
ATOM 607 N N . CYS A 1 82 ? -2.338 -6.005 2.128 1.00 88.12 82 CYS A N 1
ATOM 608 C CA . CYS A 1 82 ? -1.936 -6.309 3.494 1.00 88.12 82 CYS A CA 1
ATOM 609 C C . CYS A 1 82 ? -1.922 -5.056 4.380 1.00 88.12 82 CYS A C 1
ATOM 611 O O . CYS A 1 82 ? -2.407 -5.109 5.508 1.00 88.12 82 CYS A O 1
ATOM 613 N N . LEU A 1 83 ? -1.439 -3.916 3.869 1.00 88.12 83 LEU A N 1
ATOM 614 C CA . LEU A 1 83 ? -1.452 -2.641 4.589 1.00 88.12 83 LEU A CA 1
ATOM 615 C C . LEU A 1 83 ? -2.879 -2.226 4.965 1.00 88.12 83 LEU A C 1
ATOM 617 O O . LEU A 1 83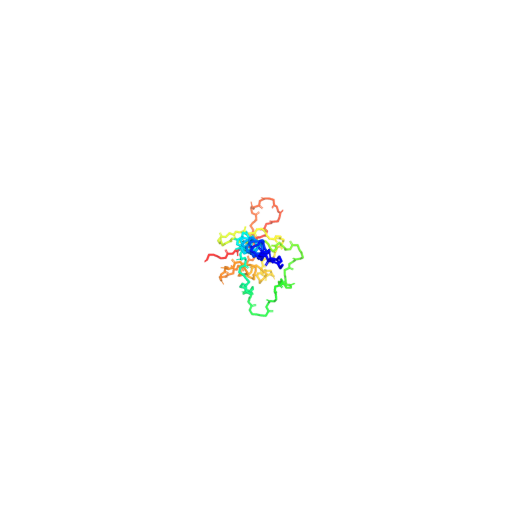 ? -3.156 -1.971 6.132 1.00 88.12 83 LEU A O 1
ATOM 621 N N . CYS A 1 84 ? -3.803 -2.211 4.009 1.00 90.00 84 CYS A N 1
ATOM 622 C CA . CYS A 1 84 ? -5.196 -1.850 4.257 1.00 90.00 84 CYS A CA 1
ATOM 623 C C . CYS A 1 84 ? -5.873 -2.834 5.230 1.00 90.00 84 CYS A C 1
ATOM 625 O O . CYS A 1 84 ? -6.530 -2.401 6.180 1.00 90.00 84 CYS A O 1
ATOM 627 N N . LYS A 1 85 ? -5.667 -4.148 5.063 1.00 88.56 85 LYS A N 1
ATOM 628 C CA . LYS A 1 85 ? -6.229 -5.166 5.971 1.00 88.56 85 LYS A CA 1
ATOM 629 C C . LYS A 1 85 ? -5.663 -5.073 7.384 1.00 88.56 85 LYS A C 1
ATOM 631 O O . LYS A 1 85 ? -6.416 -5.238 8.339 1.00 88.56 85 LYS A O 1
ATOM 636 N N . HIS A 1 86 ? -4.382 -4.736 7.534 1.00 85.50 86 HIS A N 1
ATOM 637 C CA . HIS A 1 86 ? -3.764 -4.506 8.842 1.00 85.50 86 HIS A CA 1
ATOM 638 C C . HIS A 1 86 ? -4.461 -3.390 9.634 1.00 85.50 86 HIS A C 1
ATOM 640 O O . HIS A 1 86 ? -4.566 -3.477 10.852 1.00 85.50 86 HIS A O 1
ATOM 646 N N . TYR A 1 87 ? -5.010 -2.381 8.951 1.00 84.50 87 TYR A N 1
ATOM 647 C CA . TYR A 1 87 ? -5.787 -1.303 9.572 1.00 84.50 87 TYR A CA 1
ATOM 648 C C . TYR A 1 87 ? -7.303 -1.572 9.608 1.00 84.50 87 TYR A C 1
ATOM 650 O O . TYR A 1 87 ? -8.101 -0.645 9.770 1.00 84.50 87 TYR A O 1
ATOM 658 N N . GLY A 1 88 ? -7.713 -2.839 9.489 1.00 85.00 88 GLY A N 1
ATOM 659 C CA . GLY A 1 88 ? -9.107 -3.266 9.620 1.00 85.00 88 GLY A CA 1
ATOM 660 C C . GLY A 1 88 ? -9.957 -3.004 8.377 1.00 85.00 88 GLY A C 1
ATOM 661 O O . GLY A 1 88 ? -11.176 -2.873 8.476 1.00 85.00 88 GLY A O 1
ATOM 662 N N . HIS A 1 89 ? -9.344 -2.861 7.200 1.00 88.31 89 HIS A N 1
ATOM 663 C CA . HIS A 1 89 ? -10.069 -2.710 5.940 1.00 88.31 89 HIS A CA 1
ATOM 664 C C . HIS A 1 89 ? -10.160 -4.066 5.241 1.00 88.31 89 HIS A C 1
ATOM 666 O O . HIS A 1 89 ? -9.262 -4.444 4.495 1.00 88.31 89 HIS A O 1
ATOM 672 N N . GLU A 1 90 ? -11.244 -4.804 5.492 1.00 85.94 90 GLU A N 1
ATOM 673 C CA . GLU A 1 90 ? -11.400 -6.221 5.111 1.00 85.94 90 GLU A CA 1
ATOM 674 C C . GLU A 1 90 ? -11.193 -6.496 3.615 1.00 85.94 90 GLU A C 1
ATOM 676 O O . GLU A 1 90 ? -10.619 -7.514 3.229 1.00 85.94 90 GLU A O 1
ATOM 681 N N . LYS A 1 91 ? -11.620 -5.562 2.760 1.00 88.81 91 LYS A N 1
ATOM 682 C CA . LYS A 1 91 ? -11.458 -5.667 1.304 1.00 88.81 91 LYS A CA 1
ATOM 683 C C . LYS A 1 91 ? -10.025 -5.423 0.830 1.00 88.81 91 LYS A C 1
ATOM 685 O O . LYS A 1 91 ? -9.723 -5.717 -0.321 1.00 88.81 91 LYS A O 1
ATOM 690 N N . GLY A 1 92 ? -9.161 -4.896 1.694 1.00 91.31 92 GLY A N 1
ATOM 691 C CA . GLY A 1 92 ? -7.785 -4.552 1.375 1.00 91.31 92 GLY A CA 1
ATOM 692 C C . GLY A 1 92 ? -7.663 -3.385 0.405 1.00 91.31 92 GLY A C 1
ATOM 693 O O . GLY A 1 92 ? -8.353 -2.371 0.546 1.00 91.31 92 GLY A O 1
ATOM 694 N N . GLY A 1 93 ? -6.747 -3.499 -0.550 1.00 92.75 93 GLY A N 1
ATOM 695 C CA . GLY A 1 93 ? -6.366 -2.397 -1.424 1.00 92.75 93 GLY A CA 1
ATOM 696 C C . GLY A 1 93 ? -5.344 -2.779 -2.487 1.00 92.75 93 GLY A C 1
ATOM 697 O O . GLY A 1 93 ? -4.895 -3.917 -2.555 1.00 92.75 93 GLY A O 1
ATOM 698 N N . PHE A 1 94 ? -4.980 -1.812 -3.324 1.00 93.50 94 PHE A N 1
ATOM 699 C CA . PHE A 1 94 ? -4.054 -1.996 -4.445 1.00 93.50 94 PHE A CA 1
ATOM 700 C C . PHE A 1 94 ? -3.221 -0.733 -4.684 1.00 93.50 94 PHE A C 1
ATOM 702 O O . PHE A 1 94 ? -3.562 0.350 -4.194 1.00 93.50 94 PHE A O 1
ATOM 709 N N . CYS A 1 95 ? -2.123 -0.853 -5.430 1.00 92.00 95 CYS A N 1
ATOM 710 C CA . CYS A 1 95 ? -1.328 0.303 -5.819 1.00 92.00 95 CYS A CA 1
ATOM 711 C C . CYS A 1 95 ? -1.936 0.972 -7.056 1.00 92.00 95 CYS A C 1
ATOM 713 O O . CYS A 1 95 ? -2.185 0.341 -8.081 1.00 92.00 95 CYS A O 1
ATOM 715 N N . LYS A 1 96 ? -2.142 2.284 -6.980 1.00 90.81 96 LYS A N 1
ATOM 716 C CA . LYS A 1 96 ? -2.756 3.098 -8.025 1.00 90.81 96 LYS A CA 1
ATOM 717 C C . LYS A 1 96 ? -1.842 4.252 -8.408 1.00 90.81 96 LYS A C 1
ATOM 719 O O . LYS A 1 96 ? -1.320 4.945 -7.538 1.00 90.81 96 LYS A O 1
ATOM 724 N N . THR A 1 97 ? -1.721 4.510 -9.706 1.00 87.88 97 THR A N 1
ATOM 725 C CA . THR A 1 97 ? -1.047 5.701 -10.233 1.00 87.88 97 THR A CA 1
ATOM 726 C C . THR A 1 97 ? -2.067 6.805 -10.526 1.00 87.88 97 THR A C 1
ATOM 728 O O . THR A 1 97 ? -3.078 6.581 -11.186 1.00 87.88 97 THR A O 1
ATOM 731 N N . LEU A 1 98 ? -1.812 8.009 -10.022 1.00 82.88 98 LEU A N 1
ATOM 732 C CA . LEU A 1 98 ? -2.590 9.230 -10.210 1.00 82.88 98 LEU A CA 1
ATOM 733 C C . LEU A 1 98 ? -1.726 10.264 -10.935 1.00 82.88 98 LEU A C 1
ATOM 735 O O . LEU A 1 98 ? -1.106 11.121 -10.300 1.00 82.88 98 LEU A O 1
ATOM 739 N N . GLU A 1 99 ? -1.706 10.185 -12.264 1.00 71.50 99 GLU A N 1
ATOM 740 C CA . GLU A 1 99 ? -0.844 10.983 -13.157 1.00 71.50 99 GLU A CA 1
ATOM 741 C C . GLU A 1 99 ? -0.944 12.505 -12.936 1.00 71.50 99 GLU A C 1
ATOM 743 O O . GLU A 1 99 ? 0.003 13.241 -13.194 1.00 71.50 99 GLU A O 1
ATOM 748 N N . PHE A 1 100 ? -2.067 12.990 -12.400 1.00 67.81 100 PHE A N 1
ATOM 749 C CA . PHE A 1 100 ? -2.344 14.422 -12.247 1.00 67.81 100 PHE A CA 1
ATOM 750 C C . PHE A 1 100 ? -2.113 14.973 -10.829 1.00 67.81 100 PHE A C 1
ATOM 752 O O . PHE A 1 100 ? -2.338 16.161 -10.591 1.00 67.81 100 PHE A O 1
ATOM 759 N N . LYS A 1 101 ? -1.673 14.152 -9.864 1.00 68.19 101 LYS A N 1
ATOM 760 C CA . LYS A 1 101 ? -1.490 14.584 -8.464 1.00 68.19 101 LYS A CA 1
ATOM 761 C C . LYS A 1 101 ? -0.047 15.036 -8.209 1.00 68.19 101 LYS A C 1
ATOM 763 O O . LYS A 1 101 ? 0.863 14.218 -8.219 1.00 68.19 101 LYS A O 1
ATOM 768 N N . GLN A 1 102 ? 0.154 16.338 -7.997 1.00 54.47 102 GLN A N 1
ATOM 769 C CA . GLN A 1 102 ? 1.441 16.943 -7.624 1.00 54.47 102 GLN A CA 1
ATOM 770 C C . GLN A 1 102 ? 1.626 16.969 -6.094 1.00 54.47 102 GLN A C 1
ATOM 772 O O . GLN A 1 102 ? 0.636 17.135 -5.374 1.00 54.47 102 GLN A O 1
ATOM 777 N N . PRO A 1 103 ? 2.872 16.909 -5.586 1.00 53.91 103 PRO A N 1
ATOM 778 C CA . PRO A 1 103 ? 4.109 16.563 -6.294 1.00 53.91 103 PRO A CA 1
ATOM 779 C C . PRO A 1 103 ? 4.248 15.042 -6.492 1.00 53.91 103 PRO A C 1
ATOM 781 O O . PRO A 1 103 ? 3.659 14.263 -5.746 1.00 53.91 103 PRO A O 1
ATOM 784 N N . ALA A 1 104 ? 5.050 14.617 -7.477 1.00 58.28 104 ALA A N 1
ATOM 785 C CA . ALA A 1 104 ? 5.456 13.214 -7.606 1.00 58.28 104 ALA A CA 1
ATOM 786 C C . ALA A 1 104 ? 6.037 12.705 -6.264 1.00 58.28 104 ALA A C 1
ATOM 788 O O . ALA A 1 104 ? 6.756 13.462 -5.602 1.00 58.28 104 ALA A O 1
ATOM 789 N N . PRO A 1 105 ? 5.754 11.456 -5.841 1.00 60.72 105 PRO A N 1
ATOM 790 C CA . PRO A 1 105 ? 5.301 10.316 -6.644 1.00 60.72 105 PRO A CA 1
ATOM 791 C C . PRO A 1 105 ? 3.784 10.249 -6.862 1.00 60.72 105 PRO A C 1
ATOM 793 O O . PRO A 1 105 ? 2.996 10.430 -5.940 1.00 60.72 105 PRO A O 1
ATOM 796 N N . HIS A 1 106 ? 3.388 9.875 -8.080 1.00 73.62 106 HIS A N 1
ATOM 797 C CA . HIS A 1 106 ? 1.995 9.650 -8.472 1.00 73.62 106 HIS A CA 1
ATOM 798 C C . HIS A 1 106 ? 1.411 8.327 -7.953 1.00 73.62 106 HIS A C 1
ATOM 800 O O . HIS A 1 106 ? 0.284 8.005 -8.294 1.00 73.62 106 HIS A O 1
ATOM 806 N N . ASN A 1 107 ? 2.138 7.543 -7.156 1.00 82.44 107 ASN A N 1
ATOM 807 C CA . ASN A 1 107 ? 1.713 6.202 -6.757 1.00 82.44 107 ASN A CA 1
ATOM 808 C C . ASN A 1 107 ? 1.194 6.210 -5.315 1.00 82.44 107 ASN A C 1
ATOM 810 O O . ASN A 1 107 ? 1.862 6.706 -4.408 1.00 82.44 107 ASN A O 1
ATOM 814 N N . PHE A 1 108 ? -0.008 5.677 -5.119 1.00 88.38 108 PHE A N 1
ATOM 815 C CA . PHE A 1 108 ? -0.730 5.662 -3.850 1.00 88.38 108 PHE A CA 1
ATOM 816 C C . PHE A 1 108 ? -1.295 4.262 -3.605 1.00 88.38 108 PHE A C 1
ATOM 818 O O . PHE A 1 108 ? -1.714 3.595 -4.549 1.00 88.38 108 PHE A O 1
ATOM 825 N N . CYS A 1 109 ? -1.370 3.829 -2.347 1.00 91.06 109 CYS A N 1
ATOM 826 C CA . CYS A 1 109 ? -2.167 2.655 -1.998 1.00 91.06 109 CYS A CA 1
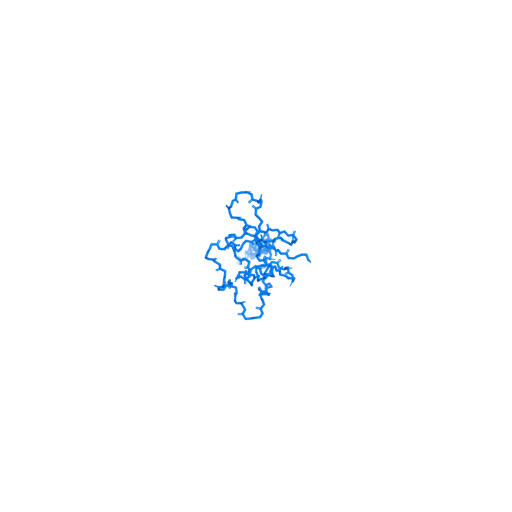ATOM 827 C C . CYS A 1 109 ? -3.626 3.075 -1.831 1.00 91.06 109 CYS A C 1
ATOM 829 O O . CYS A 1 109 ? -3.970 3.829 -0.914 1.00 91.06 109 CYS A O 1
ATOM 831 N N . HIS A 1 110 ? -4.486 2.584 -2.712 1.00 94.50 110 HIS A N 1
ATOM 832 C CA . HIS A 1 110 ? -5.922 2.769 -2.605 1.00 94.50 110 HIS A CA 1
ATOM 833 C C . HIS A 1 110 ? -6.518 1.643 -1.763 1.00 94.50 110 HIS A C 1
ATOM 835 O O . HIS A 1 110 ? -6.460 0.483 -2.171 1.00 94.50 110 HIS A O 1
ATOM 841 N N . CYS A 1 111 ? -7.099 1.974 -0.610 1.00 92.75 111 CYS A N 1
ATOM 842 C CA . CYS A 1 111 ? -7.878 1.011 0.168 1.00 92.75 111 CYS A CA 1
ATOM 843 C C . CYS A 1 111 ? -9.331 1.042 -0.299 1.00 92.75 111 CYS A C 1
ATOM 845 O O . CYS A 1 111 ? -9.925 2.120 -0.392 1.00 92.75 111 CYS A O 1
ATOM 847 N N . TYR A 1 112 ? -9.907 -0.127 -0.566 1.00 90.94 112 TYR A N 1
ATOM 848 C CA . TYR A 1 112 ? -11.298 -0.224 -0.994 1.00 90.94 112 TYR A CA 1
ATOM 849 C C . TYR A 1 112 ? -12.262 0.335 0.065 1.00 90.94 112 TYR A C 1
ATOM 851 O O . TYR A 1 112 ? -11.985 0.323 1.268 1.00 90.94 112 TYR A O 1
ATOM 859 N N . CYS A 1 113 ? -13.410 0.802 -0.423 1.00 86.38 113 CYS A N 1
ATOM 860 C CA . CYS A 1 113 ? -14.665 0.796 0.320 1.00 86.38 113 CYS A CA 1
ATOM 861 C C . CYS A 1 113 ? -15.238 -0.626 0.286 1.00 86.38 113 CYS A C 1
ATOM 863 O O . CYS A 1 113 ? -15.856 -1.079 1.264 1.00 86.38 113 CYS A O 1
#

Radius of gyration: 25.38 Å; Cα contacts (8 Å, |Δi|>4): 170; chains: 1; bounding box: 27×34×95 Å

pLDDT: mean 70.73, std 18.06, range [39.5, 94.5]

Organism: Trifolium subterraneum (NCBI:txid3900)